Protein AF-A0A522AH42-F1 (afdb_monomer)

pLDDT: mean 80.66, std 12.12, range [34.88, 95.44]

Mean predicted aligned error: 18.67 Å

Foldseek 3Di:
DPDDDDPVVVVPQPPDPVSNVVVCVVVVVVVVVVVVVVVVVVVVVVVVVVVVVVVVVVVVVVVVVVVVVVVVVVVVVVVVVVVCCVVVDPPDPPDPVVVVVDDPQCVVCVVVVHHRDDPDPDPPPLNVVLVVCVVVVHDPVVSVVSVVVDDPPDD

Radius of gyration: 45.86 Å; Cα contacts (8 Å, |Δi|>4): 32; chains: 1; bounding box: 85×32×119 Å

Sequence (155 aa):
MKTQIPEELKKDVPPTTWGKMLLATPVVMTVIATLLAGLASSEMTRAQYDRALAAQLQSKAGDQWSYFQAKKLRSSLQHNSIDLLQVTADLRPLDVSALASADAATSAALLKGEAPAITLPALDAKLKAALEAVEASRPETEITELLKQVETQML

Structure (mmCIF, N/CA/C/O backbone):
data_AF-A0A522AH42-F1
#
_entry.id   AF-A0A522AH42-F1
#
loop_
_atom_site.group_PDB
_atom_site.id
_atom_site.type_symbol
_atom_site.label_atom_id
_atom_site.label_alt_id
_atom_site.label_comp_id
_atom_site.label_asym_id
_atom_site.label_entity_id
_atom_site.label_seq_id
_atom_site.pdbx_PDB_ins_code
_atom_site.Cartn_x
_atom_site.Cartn_y
_atom_site.Cartn_z
_atom_site.occupancy
_atom_site.B_iso_or_equiv
_atom_site.auth_seq_id
_atom_site.auth_comp_id
_atom_site.auth_asym_id
_atom_site.auth_atom_id
_atom_site.pdbx_PDB_model_num
ATOM 1 N N . MET A 1 1 ? -17.440 8.898 65.856 1.00 39.47 1 MET A N 1
ATOM 2 C CA . MET A 1 1 ? -18.337 10.065 66.011 1.00 39.47 1 MET A CA 1
ATOM 3 C C . MET A 1 1 ? -19.743 9.652 65.597 1.00 39.47 1 MET A C 1
ATOM 5 O O . MET A 1 1 ? -19.895 9.158 64.490 1.00 39.47 1 MET A O 1
ATOM 9 N N . LYS A 1 2 ? -20.744 9.771 66.483 1.00 43.62 2 LYS A N 1
ATOM 10 C CA . LYS A 1 2 ? -22.159 9.566 66.127 1.00 43.62 2 LYS A CA 1
ATOM 11 C C . LYS A 1 2 ? -22.655 10.847 65.461 1.00 43.62 2 LYS A C 1
ATOM 13 O O . LYS A 1 2 ? -22.781 11.866 66.132 1.00 43.62 2 LYS A O 1
ATOM 18 N N . THR A 1 3 ? -22.877 1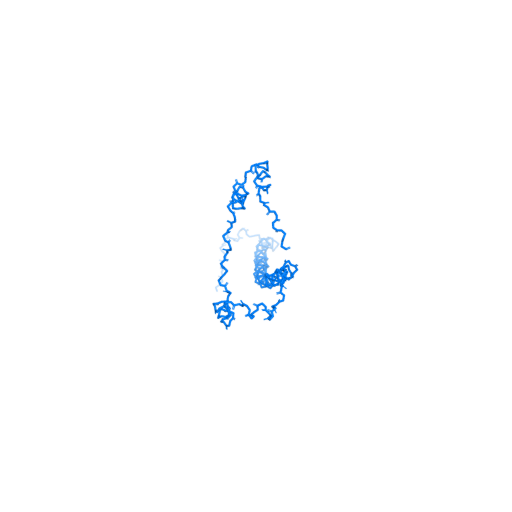0.808 64.155 1.00 61.97 3 THR A N 1
ATOM 19 C CA . THR A 1 3 ? -23.478 11.911 63.406 1.00 61.97 3 THR A CA 1
ATOM 20 C C . THR A 1 3 ? -24.938 12.055 63.835 1.00 61.97 3 THR A C 1
ATOM 22 O O . THR A 1 3 ? -25.766 11.182 63.583 1.00 61.97 3 THR A O 1
ATOM 25 N N . GLN A 1 4 ? -25.253 13.129 64.560 1.00 65.25 4 GLN A N 1
ATOM 26 C CA . GLN A 1 4 ? -26.633 13.469 64.896 1.00 65.25 4 GLN A CA 1
ATOM 27 C C . GLN A 1 4 ? -27.230 14.223 63.711 1.00 65.25 4 GLN A C 1
ATOM 29 O O . GLN A 1 4 ? -26.754 15.296 63.352 1.00 65.25 4 GLN A O 1
ATOM 34 N N . ILE A 1 5 ? -28.231 13.623 63.070 1.00 70.56 5 ILE A N 1
ATOM 35 C CA . ILE A 1 5 ? -28.950 14.254 61.962 1.00 70.56 5 ILE A CA 1
ATOM 36 C C . ILE A 1 5 ? -29.763 15.428 62.542 1.00 70.56 5 ILE A C 1
ATOM 38 O O . ILE A 1 5 ? -30.512 15.191 63.496 1.00 70.56 5 ILE A O 1
ATOM 42 N N . PRO A 1 6 ? -29.630 16.655 62.001 1.00 81.12 6 PRO A N 1
ATOM 43 C CA . PRO A 1 6 ? -30.423 17.818 62.401 1.00 81.12 6 PRO A CA 1
ATOM 44 C C . PRO A 1 6 ? -31.931 17.528 62.370 1.00 81.12 6 PRO A C 1
ATOM 46 O O . PRO A 1 6 ? -32.414 16.871 61.448 1.00 81.12 6 PRO A O 1
ATOM 49 N N . GLU A 1 7 ? -32.684 18.019 63.359 1.00 70.94 7 GLU A N 1
ATOM 50 C CA . GLU A 1 7 ? -34.131 17.753 63.494 1.00 70.94 7 GLU A CA 1
ATOM 51 C C . GLU A 1 7 ? -34.960 18.252 62.299 1.00 70.94 7 GLU A C 1
ATOM 53 O O . GLU A 1 7 ? -35.993 17.676 61.967 1.00 70.94 7 GLU A O 1
ATOM 58 N N . GLU A 1 8 ? -34.474 19.276 61.601 1.00 69.31 8 GLU A N 1
ATOM 59 C CA . GLU A 1 8 ? -35.091 19.818 60.388 1.00 69.31 8 GLU A CA 1
ATOM 60 C C . GLU A 1 8 ? -35.100 18.788 59.248 1.00 69.31 8 GLU A C 1
ATOM 62 O O . GLU A 1 8 ? -36.133 18.564 58.624 1.00 69.31 8 GLU A O 1
ATOM 67 N N . LEU A 1 9 ? -33.995 18.057 59.061 1.00 64.94 9 LEU A N 1
ATOM 68 C CA . LEU A 1 9 ? -33.867 17.006 58.044 1.00 64.94 9 LEU A CA 1
ATOM 69 C C . LEU A 1 9 ? -34.674 15.748 58.383 1.00 64.94 9 LEU A C 1
ATOM 71 O O . LEU A 1 9 ? -34.994 14.965 57.495 1.00 64.94 9 LEU A O 1
ATOM 75 N N . LYS A 1 10 ? -35.010 15.524 59.658 1.00 65.50 10 LYS A N 1
ATOM 76 C CA . LYS A 1 10 ? -35.840 14.381 60.068 1.00 65.50 10 LYS A CA 1
ATOM 77 C C . LYS A 1 10 ? -37.319 14.575 59.734 1.00 65.50 10 LYS A C 1
ATOM 79 O O . LYS A 1 10 ? -38.015 13.572 59.599 1.00 65.50 10 LYS A O 1
ATOM 84 N N . LYS A 1 11 ? -37.795 15.821 59.593 1.00 68.56 11 LYS A N 1
ATOM 85 C CA . LYS A 1 11 ? -39.193 16.120 59.230 1.00 68.56 11 LYS A CA 1
ATOM 86 C C . LYS A 1 11 ? -39.523 15.759 57.782 1.00 68.56 11 LYS A C 1
ATOM 88 O O . LYS A 1 11 ? -40.637 15.315 57.524 1.00 68.56 11 LYS A O 1
ATOM 93 N N . ASP A 1 12 ? -38.554 15.890 56.881 1.00 68.38 12 ASP A N 1
ATOM 94 C CA . ASP A 1 12 ? -38.737 15.621 55.448 1.00 68.38 12 ASP A CA 1
ATOM 95 C C . ASP A 1 12 ? -38.552 14.140 55.075 1.00 68.38 12 ASP A C 1
ATOM 97 O O . ASP A 1 12 ? -38.815 13.733 53.942 1.00 68.38 12 ASP A O 1
ATOM 101 N N . VAL A 1 13 ? -38.117 13.299 56.022 1.00 69.31 13 VAL A N 1
ATOM 102 C CA . VAL A 1 13 ? -37.940 11.861 55.799 1.00 69.31 13 VAL A CA 1
ATOM 103 C C . VAL A 1 13 ? -39.210 11.122 56.225 1.00 69.31 13 VAL A C 1
ATOM 105 O O . VAL A 1 13 ? -39.607 11.213 57.389 1.00 69.31 13 VAL A O 1
ATOM 108 N N . PRO A 1 14 ? -39.827 10.315 55.340 1.00 75.19 14 PRO A N 1
ATOM 109 C CA . PRO A 1 14 ? -40.987 9.518 55.705 1.00 75.19 14 PRO A CA 1
ATOM 110 C C . PRO A 1 14 ? -40.685 8.635 56.930 1.00 75.19 14 PRO A C 1
ATOM 112 O O . PRO A 1 14 ? -39.670 7.927 56.946 1.00 75.19 14 PRO A O 1
ATOM 115 N N . PRO A 1 15 ? -41.551 8.618 57.958 1.00 74.50 15 PRO A N 1
ATOM 116 C CA . PRO A 1 15 ? -41.301 7.849 59.178 1.00 74.50 15 PRO A CA 1
ATOM 117 C C . PRO A 1 15 ? -41.389 6.334 58.940 1.00 74.50 15 PRO A C 1
ATOM 119 O O . PRO A 1 15 ? -40.828 5.551 59.708 1.00 74.50 15 PRO A O 1
ATOM 122 N N . THR A 1 16 ? -42.055 5.911 57.859 1.00 84.31 16 THR A N 1
ATOM 123 C CA . THR A 1 16 ? -42.247 4.504 57.501 1.00 84.31 16 THR A CA 1
ATOM 124 C C . THR A 1 16 ? -41.021 3.931 56.785 1.00 84.31 16 THR A C 1
ATOM 126 O O . THR A 1 16 ? -40.364 4.590 55.978 1.00 84.31 16 THR A O 1
ATOM 129 N N . THR A 1 17 ? -40.716 2.660 57.050 1.00 79.88 17 THR A N 1
ATOM 130 C CA . THR A 1 17 ? -39.644 1.912 56.369 1.00 79.88 17 THR A CA 1
ATOM 131 C C . THR A 1 17 ? -39.834 1.882 54.852 1.00 79.88 17 THR A C 1
ATOM 133 O O . THR A 1 17 ? -38.859 1.986 54.111 1.00 79.88 17 THR A O 1
ATOM 136 N N . TRP A 1 18 ? -41.087 1.837 54.391 1.00 80.00 18 TRP A N 1
ATOM 137 C CA . TRP A 1 18 ? -41.440 1.898 52.974 1.00 80.00 18 TRP A CA 1
ATOM 138 C C . TRP A 1 18 ? -41.085 3.241 52.325 1.00 80.00 18 TRP A C 1
ATOM 140 O O . TRP A 1 18 ? -40.484 3.275 51.255 1.00 80.00 18 TRP A O 1
ATOM 150 N N . GLY A 1 19 ? -41.373 4.360 52.995 1.00 78.62 19 GLY A N 1
ATOM 151 C CA . GLY A 1 19 ? -41.020 5.677 52.467 1.00 78.62 19 GLY A CA 1
ATOM 152 C C . GLY A 1 19 ? -39.507 5.916 52.437 1.00 78.62 19 GLY A C 1
ATOM 153 O O . GLY A 1 19 ? -39.004 6.497 51.480 1.00 78.62 19 GLY A O 1
ATOM 154 N N . LYS A 1 20 ? -38.754 5.379 53.408 1.00 81.81 20 LYS A N 1
ATOM 155 C CA . LYS A 1 20 ? -37.278 5.391 53.372 1.00 81.81 20 LYS A CA 1
ATOM 156 C C . LYS A 1 20 ? -36.715 4.568 52.209 1.00 81.81 20 LYS A C 1
ATOM 158 O O . LYS A 1 20 ? -35.746 4.989 51.582 1.00 81.81 20 LYS A O 1
ATOM 163 N N . MET A 1 21 ? -37.332 3.428 51.894 1.00 83.12 21 MET A N 1
ATOM 164 C CA . MET A 1 21 ? -36.951 2.589 50.752 1.00 83.12 21 MET A CA 1
ATOM 165 C C . MET A 1 21 ? -37.187 3.309 49.417 1.00 83.12 21 MET A C 1
ATOM 167 O O . MET A 1 21 ? -36.303 3.328 48.560 1.00 83.12 21 MET A O 1
ATOM 171 N N . LEU A 1 22 ? -38.333 3.977 49.262 1.00 85.06 22 LEU A N 1
ATOM 172 C CA . LEU A 1 22 ? -38.634 4.779 48.072 1.00 85.06 22 LEU A CA 1
ATOM 173 C C . LEU A 1 22 ? -37.694 5.982 47.916 1.00 85.06 22 LEU A C 1
ATOM 175 O O . LEU A 1 22 ? -37.331 6.315 46.795 1.00 85.06 22 LEU A O 1
ATOM 179 N N . LEU A 1 23 ? -37.243 6.591 49.016 1.00 84.19 23 LEU A N 1
ATOM 180 C CA . LEU A 1 23 ? -36.318 7.731 48.988 1.00 84.19 23 LEU A CA 1
ATOM 181 C C . LEU A 1 23 ? -34.874 7.308 48.653 1.00 84.19 23 LEU A C 1
ATOM 183 O O . LEU A 1 23 ? -34.149 8.040 47.983 1.00 84.19 23 LEU A O 1
ATOM 187 N N . ALA A 1 24 ? -34.469 6.099 49.053 1.00 86.69 24 ALA A N 1
ATOM 188 C CA . ALA A 1 24 ? -33.165 5.529 48.711 1.00 86.69 24 ALA A CA 1
ATOM 189 C C . ALA A 1 24 ? -33.091 5.009 47.260 1.00 86.69 24 ALA A C 1
ATOM 191 O O . ALA A 1 24 ? -32.012 4.985 46.671 1.00 86.69 24 ALA A O 1
ATOM 192 N N . THR A 1 25 ? -34.223 4.614 46.668 1.00 89.06 25 THR A N 1
ATOM 193 C CA . THR A 1 25 ? -34.272 3.974 45.338 1.00 89.06 25 THR A CA 1
ATOM 194 C C . THR A 1 25 ? -33.668 4.843 44.217 1.00 89.06 25 THR A C 1
ATOM 196 O O . THR A 1 25 ? -32.820 4.332 43.481 1.00 89.06 25 THR A O 1
ATOM 199 N N . PRO A 1 26 ? -33.991 6.149 44.089 1.00 92.25 26 PRO A N 1
ATOM 200 C CA . PRO A 1 26 ? -33.369 7.020 43.093 1.00 92.25 26 PRO A CA 1
ATOM 201 C C . PRO A 1 26 ? -31.860 7.168 43.293 1.00 92.25 26 PRO A C 1
ATOM 203 O O . PRO A 1 26 ? -31.119 7.165 42.318 1.00 92.25 26 PRO A O 1
ATOM 206 N N . VAL A 1 27 ? -31.398 7.256 44.547 1.00 90.25 27 VAL A N 1
ATOM 207 C CA . VAL A 1 27 ? -29.972 7.420 44.886 1.00 90.25 27 VAL A CA 1
ATOM 208 C C . VAL A 1 27 ? -29.174 6.169 44.525 1.00 90.25 27 VAL A C 1
ATOM 210 O O . VAL A 1 27 ? -28.084 6.249 43.966 1.00 90.25 27 VAL A O 1
ATOM 213 N N . VAL A 1 28 ? -29.720 4.987 44.807 1.00 91.38 28 VAL A N 1
ATOM 214 C CA . VAL A 1 28 ? -29.080 3.725 44.423 1.00 91.38 28 VAL A CA 1
ATOM 215 C C . VAL A 1 28 ? -29.070 3.573 42.900 1.00 91.38 28 VAL A C 1
ATOM 217 O O . VAL A 1 28 ? -28.042 3.200 42.335 1.00 91.38 28 VAL A O 1
ATOM 220 N N . MET A 1 29 ? -30.166 3.925 42.217 1.00 93.12 29 MET A N 1
ATOM 221 C CA . MET A 1 29 ? -30.211 3.897 40.752 1.00 93.12 29 MET A CA 1
ATOM 222 C C . MET A 1 29 ? -29.197 4.845 40.111 1.00 93.12 29 MET A C 1
ATOM 224 O O . MET A 1 29 ? -28.538 4.445 39.154 1.00 93.12 29 MET A O 1
ATOM 228 N N . THR A 1 30 ? -29.020 6.066 40.622 1.00 94.44 30 THR A N 1
ATOM 229 C CA . THR A 1 30 ? -28.039 7.006 40.057 1.00 94.44 30 THR A CA 1
ATOM 230 C C . THR A 1 30 ? -26.608 6.519 40.244 1.00 94.44 30 THR A C 1
ATOM 232 O O . THR A 1 30 ? -25.815 6.616 39.308 1.00 94.44 30 THR A O 1
ATOM 235 N N . VAL A 1 31 ? -26.268 5.930 41.393 1.00 94.56 31 VAL A N 1
ATOM 236 C CA . VAL A 1 31 ? -24.935 5.347 41.615 1.00 94.56 31 VAL A CA 1
ATOM 237 C C . VAL A 1 31 ? -24.681 4.179 40.660 1.00 94.56 31 VAL A C 1
ATOM 239 O O . VAL A 1 31 ? -23.651 4.160 39.987 1.00 94.56 31 VAL A O 1
ATOM 242 N N . ILE A 1 32 ? -25.629 3.242 40.541 1.00 91.38 32 ILE A N 1
ATOM 243 C CA . ILE A 1 32 ? -25.510 2.101 39.618 1.00 91.38 32 ILE A CA 1
ATOM 244 C C . ILE A 1 32 ? -25.378 2.592 38.171 1.00 91.38 32 ILE A C 1
ATOM 246 O O . ILE A 1 32 ? -24.491 2.138 37.451 1.00 91.38 32 ILE A O 1
ATOM 250 N N . ALA A 1 33 ? -26.202 3.557 37.757 1.00 92.94 33 ALA A N 1
ATOM 251 C CA . ALA A 1 33 ? -26.141 4.134 36.418 1.00 92.94 33 ALA A CA 1
ATOM 252 C C . ALA A 1 33 ? -24.794 4.817 36.144 1.00 92.94 33 ALA A C 1
ATOM 254 O O . ALA A 1 33 ? -24.226 4.640 35.070 1.00 92.94 33 ALA A O 1
ATOM 255 N N . THR A 1 34 ? -24.246 5.545 37.119 1.00 92.88 34 THR A N 1
ATOM 256 C CA . THR A 1 34 ? -22.947 6.223 36.983 1.00 92.88 34 THR A CA 1
ATOM 257 C C . THR A 1 34 ? -21.805 5.214 36.836 1.00 92.88 34 THR A C 1
ATOM 259 O O . THR A 1 34 ? -20.920 5.398 36.002 1.00 92.88 34 THR A O 1
ATOM 262 N N . LEU A 1 35 ? -21.844 4.112 37.593 1.00 91.19 35 LEU A N 1
ATOM 263 C CA . LEU A 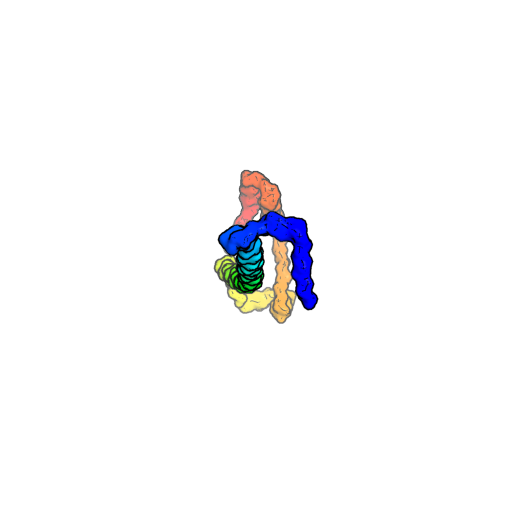1 35 ? -20.857 3.035 37.483 1.00 91.19 35 LEU A CA 1
ATOM 264 C C . LEU A 1 35 ? -20.946 2.314 36.131 1.00 91.19 35 LEU A C 1
ATOM 266 O O . LEU A 1 35 ? -19.923 2.108 35.479 1.00 91.19 35 LEU A O 1
ATOM 270 N N . LEU A 1 36 ? -22.159 1.980 35.680 1.00 86.31 36 LEU A N 1
ATOM 271 C CA . LEU A 1 36 ? -22.379 1.352 34.373 1.00 86.31 36 LEU A CA 1
ATOM 272 C C . LEU A 1 36 ? -21.963 2.272 33.219 1.00 86.31 36 LEU A C 1
ATOM 274 O O . LEU A 1 36 ? -21.347 1.804 32.265 1.00 86.31 36 LEU A O 1
ATOM 278 N N . ALA A 1 37 ? -22.228 3.576 33.322 1.00 88.44 37 ALA A N 1
ATOM 279 C CA . ALA A 1 37 ? -21.782 4.559 32.338 1.00 88.44 37 ALA A CA 1
ATOM 280 C C . ALA A 1 37 ? -20.248 4.658 32.275 1.00 88.44 37 ALA A C 1
ATOM 282 O O . ALA A 1 37 ? -19.681 4.726 31.184 1.00 88.44 37 ALA A O 1
ATOM 283 N N . GLY A 1 38 ? -19.564 4.615 33.424 1.00 85.56 38 GLY A N 1
ATOM 284 C CA . GLY A 1 38 ? -18.100 4.588 33.482 1.00 85.56 38 GLY A CA 1
ATOM 285 C C . GLY A 1 38 ? -17.503 3.336 32.833 1.00 85.56 38 GLY A C 1
ATOM 286 O O . GLY A 1 38 ? -16.580 3.443 32.023 1.00 85.56 38 GLY A O 1
ATOM 287 N N . LEU A 1 39 ? -18.066 2.158 33.126 1.00 81.94 39 LEU A N 1
ATOM 288 C CA . LEU A 1 39 ? -17.638 0.891 32.523 1.00 81.94 39 LEU A CA 1
ATOM 289 C C . LEU A 1 39 ? -17.884 0.879 31.007 1.00 81.94 39 LEU A C 1
ATOM 291 O O . LEU A 1 39 ? -16.955 0.608 30.246 1.00 81.94 39 LEU A O 1
ATOM 295 N N . ALA A 1 40 ? -19.072 1.284 30.553 1.00 78.00 40 ALA A N 1
ATOM 296 C CA . ALA A 1 40 ? -19.400 1.367 29.128 1.00 78.00 40 ALA A CA 1
ATOM 297 C C . ALA A 1 40 ? -18.489 2.347 28.362 1.00 78.00 40 ALA A C 1
ATOM 299 O O . ALA A 1 40 ? -18.031 2.050 27.257 1.00 78.00 40 ALA A O 1
ATOM 300 N N . SER A 1 41 ? -18.166 3.499 28.960 1.00 82.31 41 SER A N 1
ATOM 301 C CA . SER A 1 41 ? -17.248 4.482 28.367 1.00 82.31 41 SER A CA 1
ATOM 302 C C . SER A 1 41 ? -15.823 3.925 28.213 1.00 82.31 41 SER A C 1
ATOM 304 O O . SER A 1 41 ? -15.152 4.161 27.202 1.00 82.31 41 SER A O 1
ATOM 306 N N . SER A 1 42 ? -15.368 3.114 29.175 1.00 78.62 42 SER A N 1
ATOM 307 C CA . SER A 1 42 ? -14.052 2.470 29.109 1.00 78.62 42 SER A CA 1
ATOM 3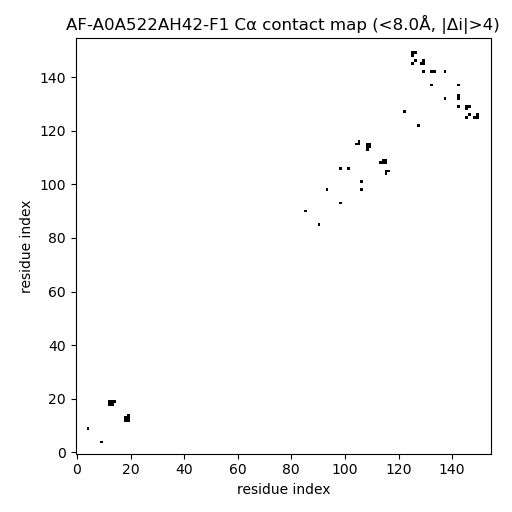08 C C . SER A 1 42 ? -13.961 1.400 28.015 1.00 78.62 42 SER A C 1
ATOM 310 O O . SER A 1 42 ? -12.940 1.320 27.331 1.00 78.62 42 SER A O 1
ATOM 312 N N . GLU A 1 43 ? -15.033 0.639 27.775 1.00 84.94 43 GLU A N 1
ATOM 313 C CA . GLU A 1 43 ? -15.086 -0.342 26.685 1.00 84.94 43 GLU A CA 1
ATOM 314 C C . GLU A 1 43 ? -15.112 0.322 25.309 1.00 84.94 43 GLU A C 1
ATOM 316 O O . GLU A 1 43 ? -14.375 -0.094 24.416 1.00 84.94 43 GLU A O 1
ATOM 321 N N . MET A 1 44 ? -15.884 1.398 25.140 1.00 88.38 44 MET A N 1
ATOM 322 C CA . MET A 1 44 ? -15.899 2.157 23.887 1.00 88.38 44 MET A CA 1
ATOM 323 C C . MET A 1 44 ? -14.525 2.762 23.583 1.00 88.38 44 MET A C 1
ATOM 325 O O . MET A 1 44 ? -14.041 2.663 22.455 1.00 88.38 44 MET A O 1
ATOM 329 N N . THR A 1 45 ? -13.868 3.340 24.591 1.00 84.50 45 THR A N 1
ATOM 330 C CA . THR A 1 45 ? -12.521 3.908 24.439 1.00 84.50 45 THR A CA 1
ATOM 331 C C . THR A 1 45 ? -11.504 2.821 24.087 1.00 84.50 45 THR A C 1
ATOM 333 O O . THR A 1 45 ? -10.663 3.018 23.210 1.00 84.50 45 THR A O 1
ATOM 336 N N . ARG A 1 46 ? -11.605 1.641 24.712 1.00 85.62 46 ARG A N 1
ATOM 337 C CA . ARG A 1 46 ? -10.732 0.499 24.419 1.00 85.62 46 ARG A CA 1
ATOM 338 C C . ARG A 1 46 ? -10.952 -0.041 23.007 1.00 85.62 46 ARG A C 1
ATOM 340 O O . ARG A 1 46 ? -9.988 -0.212 22.273 1.00 85.62 46 ARG A O 1
ATOM 347 N N . ALA A 1 47 ? -12.204 -0.204 22.588 1.00 87.94 47 ALA A N 1
ATOM 348 C CA . ALA A 1 47 ? -12.541 -0.643 21.236 1.00 87.94 47 ALA A CA 1
ATOM 349 C C . ALA A 1 47 ? -12.060 0.355 20.166 1.00 87.94 47 ALA A C 1
ATOM 351 O O . ALA A 1 47 ? -11.585 -0.040 19.101 1.00 87.94 47 ALA A O 1
ATOM 352 N N . GLN A 1 48 ? -12.146 1.658 20.446 1.00 88.50 48 GLN A N 1
ATOM 353 C CA . GLN A 1 48 ? -11.596 2.691 19.567 1.00 88.50 48 GLN A CA 1
ATOM 354 C C . GLN A 1 48 ? -10.067 2.652 19.514 1.00 88.50 48 GLN A C 1
ATOM 356 O O . GLN A 1 48 ? -9.500 2.783 18.427 1.00 88.50 48 GLN A O 1
ATOM 361 N N . TYR A 1 49 ? -9.405 2.435 20.653 1.00 93.12 49 TYR A N 1
ATOM 362 C CA . TYR A 1 49 ? -7.957 2.257 20.709 1.00 93.12 49 TYR A CA 1
ATOM 363 C C . TYR A 1 49 ? -7.512 1.044 19.886 1.00 93.12 49 TYR A C 1
ATOM 365 O O . TYR A 1 49 ? -6.630 1.176 19.04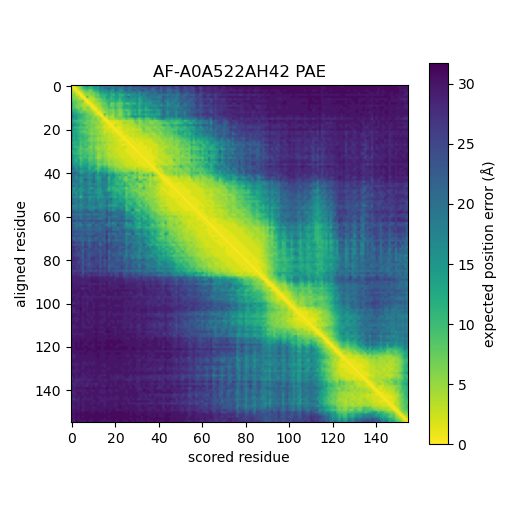0 1.00 93.12 49 TYR A O 1
ATOM 373 N N . ASP A 1 50 ? -8.171 -0.104 20.053 1.00 92.81 50 ASP A N 1
ATOM 374 C CA . ASP A 1 50 ? -7.856 -1.327 19.310 1.00 92.81 50 ASP A CA 1
ATOM 375 C C . ASP A 1 50 ? -8.071 -1.135 17.804 1.00 92.81 50 ASP A C 1
ATOM 377 O O . ASP A 1 50 ? -7.231 -1.538 16.997 1.00 92.81 50 ASP A O 1
ATOM 381 N N . ARG A 1 51 ? -9.144 -0.438 17.404 1.00 94.44 51 ARG A N 1
ATOM 382 C CA . ARG A 1 51 ? -9.380 -0.077 15.999 1.00 94.44 51 ARG A CA 1
ATOM 383 C C . ARG A 1 51 ? -8.270 0.818 15.443 1.00 94.44 51 ARG A C 1
ATOM 385 O O . ARG A 1 51 ? -7.826 0.603 14.316 1.00 94.44 51 ARG A O 1
ATOM 392 N N . ALA A 1 52 ? -7.822 1.814 16.206 1.00 92.00 52 ALA A N 1
ATOM 393 C CA . ALA A 1 52 ? -6.743 2.707 15.791 1.00 92.00 52 ALA A CA 1
ATOM 394 C C . ALA A 1 52 ? -5.397 1.970 15.697 1.00 92.00 52 ALA A C 1
ATOM 396 O O . ALA A 1 52 ? -4.667 2.140 14.720 1.00 92.00 52 ALA A O 1
ATOM 397 N N . LEU A 1 53 ? -5.091 1.107 16.668 1.00 93.19 53 LEU A N 1
ATOM 398 C CA . LEU A 1 53 ? -3.882 0.287 16.677 1.00 93.19 53 LEU A CA 1
ATOM 399 C C . LEU A 1 53 ? -3.864 -0.692 15.496 1.00 93.19 53 LEU A C 1
ATOM 401 O O . LEU A 1 53 ? -2.859 -0.794 14.791 1.00 93.19 53 LEU A O 1
ATOM 405 N N . ALA A 1 54 ? -4.986 -1.364 15.229 1.00 93.56 54 ALA A N 1
ATOM 406 C CA . ALA A 1 54 ? -5.130 -2.243 14.074 1.00 93.56 54 ALA A CA 1
ATOM 407 C C . ALA A 1 54 ? -4.907 -1.483 12.757 1.00 93.56 54 ALA A C 1
ATOM 409 O O . ALA A 1 54 ? -4.166 -1.959 11.899 1.00 93.56 54 ALA A O 1
ATOM 410 N N . ALA A 1 55 ? -5.461 -0.273 12.621 1.00 92.75 55 ALA A N 1
ATOM 411 C CA . ALA A 1 55 ? -5.238 0.568 11.446 1.00 92.75 55 ALA A CA 1
ATOM 412 C C . ALA A 1 55 ? -3.756 0.953 11.268 1.00 92.75 55 ALA A C 1
ATOM 414 O O . ALA A 1 55 ? -3.249 0.952 10.147 1.00 92.75 55 ALA A O 1
ATOM 415 N N . GLN A 1 56 ? -3.027 1.225 12.356 1.00 92.12 56 GLN A N 1
ATOM 416 C CA . GLN A 1 56 ? -1.586 1.506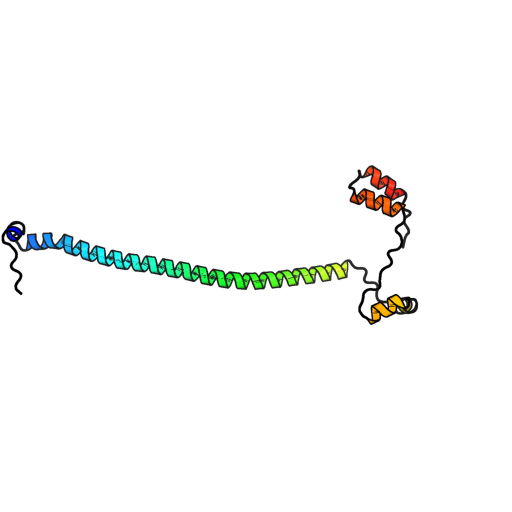 12.295 1.00 92.12 56 GLN A CA 1
ATOM 417 C C . GLN A 1 56 ? -0.772 0.287 11.851 1.00 92.12 56 GLN A C 1
ATOM 419 O O . GLN A 1 56 ? 0.131 0.415 11.022 1.00 92.12 56 GLN A O 1
ATOM 424 N N . LEU A 1 57 ? -1.080 -0.894 12.394 1.00 93.06 57 LEU A N 1
ATOM 425 C CA . LEU A 1 57 ? -0.415 -2.139 12.005 1.00 93.06 57 LEU A CA 1
ATOM 426 C C . LEU A 1 57 ? -0.710 -2.490 10.545 1.00 93.06 57 LEU A C 1
ATOM 428 O O . LEU A 1 57 ? 0.204 -2.854 9.806 1.00 93.06 57 LEU A O 1
ATOM 432 N N . GLN A 1 58 ? -1.958 -2.307 10.114 1.00 92.81 58 GLN A N 1
ATOM 433 C CA . GLN A 1 58 ? -2.360 -2.498 8.727 1.00 92.81 58 GLN A CA 1
ATOM 434 C C . GLN A 1 58 ? -1.645 -1.523 7.787 1.00 92.81 58 GLN A C 1
ATOM 436 O O . GLN A 1 58 ? -1.190 -1.947 6.731 1.00 92.81 58 GLN A O 1
ATOM 441 N N . SER A 1 59 ? -1.501 -0.250 8.167 1.00 91.75 59 SER A N 1
ATOM 442 C CA . SER A 1 59 ? -0.766 0.742 7.373 1.00 91.75 59 SER A CA 1
ATOM 443 C C . SER A 1 59 ? 0.696 0.324 7.170 1.00 91.75 59 SER A C 1
ATOM 445 O O . SER A 1 59 ? 1.163 0.211 6.040 1.00 91.75 59 SER A O 1
ATOM 447 N N . LYS A 1 60 ? 1.389 -0.066 8.251 1.00 93.12 60 LYS A N 1
ATOM 448 C CA . LYS A 1 60 ? 2.778 -0.557 8.176 1.00 93.12 60 LYS A CA 1
ATOM 449 C C . LYS A 1 60 ? 2.920 -1.813 7.313 1.00 93.12 60 LYS A C 1
ATOM 451 O O . LYS A 1 60 ? 3.862 -1.922 6.532 1.00 93.12 60 LYS A O 1
ATOM 456 N N . ALA A 1 61 ? 2.002 -2.768 7.458 1.00 92.94 61 ALA A N 1
ATOM 457 C CA . ALA A 1 61 ? 1.990 -3.971 6.631 1.00 92.94 61 ALA A CA 1
ATOM 458 C C . ALA A 1 61 ? 1.709 -3.636 5.153 1.00 92.94 61 ALA A C 1
ATOM 460 O O . ALA A 1 61 ? 2.336 -4.201 4.256 1.00 92.94 61 ALA A O 1
ATOM 461 N N . GLY A 1 62 ? 0.811 -2.680 4.901 1.00 93.12 62 GLY A N 1
ATOM 462 C CA . GLY A 1 62 ? 0.477 -2.176 3.571 1.00 93.12 62 GLY A CA 1
ATOM 463 C C . GLY A 1 62 ? 1.659 -1.506 2.874 1.00 93.12 62 GLY A C 1
ATOM 464 O O . GLY A 1 62 ? 1.890 -1.770 1.693 1.00 93.12 62 GLY A O 1
ATOM 465 N N . ASP A 1 63 ? 2.453 -0.719 3.599 1.00 92.38 63 ASP A N 1
ATOM 466 C CA . ASP A 1 63 ? 3.662 -0.085 3.063 1.00 92.38 63 ASP A CA 1
ATOM 467 C C . ASP A 1 63 ? 4.706 -1.126 2.643 1.00 92.38 63 ASP A C 1
ATOM 469 O O . ASP A 1 63 ? 5.262 -1.058 1.543 1.00 92.38 63 ASP A O 1
ATOM 473 N N . GLN A 1 64 ? 4.928 -2.147 3.477 1.00 92.75 64 GLN A N 1
ATOM 474 C CA . GLN A 1 64 ? 5.840 -3.245 3.147 1.00 92.75 64 GLN A CA 1
ATOM 475 C C . GLN A 1 64 ? 5.365 -4.013 1.910 1.00 92.75 64 GLN A C 1
ATOM 477 O O . GLN A 1 64 ? 6.143 -4.247 0.983 1.00 92.75 64 GLN A O 1
ATOM 482 N N . TRP A 1 65 ? 4.078 -4.362 1.860 1.00 93.56 65 TRP A N 1
ATOM 483 C CA . TRP A 1 65 ? 3.485 -5.044 0.711 1.00 93.56 65 TRP A CA 1
ATOM 484 C C . TRP A 1 65 ? 3.603 -4.213 -0.574 1.00 93.56 65 TRP A C 1
ATOM 486 O O . TRP A 1 65 ? 3.991 -4.725 -1.625 1.00 93.56 65 TRP A O 1
ATOM 496 N N . SER A 1 66 ? 3.336 -2.911 -0.491 1.00 90.44 66 SER A N 1
ATOM 497 C CA . SER A 1 66 ? 3.445 -1.985 -1.622 1.00 90.44 66 SER A CA 1
ATOM 498 C C . SER A 1 66 ? 4.882 -1.866 -2.132 1.00 90.44 66 SER A C 1
ATOM 500 O O . SER A 1 66 ? 5.101 -1.875 -3.344 1.00 90.44 66 SER A O 1
ATOM 502 N N . TYR A 1 67 ? 5.878 -1.854 -1.238 1.00 93.56 67 TYR A N 1
ATOM 503 C CA . TYR A 1 67 ? 7.290 -1.865 -1.627 1.00 93.56 67 TYR A CA 1
ATOM 504 C C . TYR A 1 67 ? 7.664 -3.125 -2.426 1.00 93.56 67 TYR A C 1
ATOM 506 O O . TYR A 1 67 ? 8.296 -3.028 -3.483 1.00 93.56 67 TYR A O 1
ATOM 514 N N . PHE A 1 68 ? 7.237 -4.311 -1.975 1.00 92.94 68 PHE A N 1
ATOM 515 C CA . PHE A 1 68 ? 7.485 -5.558 -2.709 1.00 92.94 68 PHE A CA 1
ATOM 516 C C . PHE A 1 68 ? 6.796 -5.575 -4.075 1.00 92.94 68 PHE A C 1
ATOM 518 O O . PHE A 1 68 ? 7.408 -5.988 -5.065 1.00 92.94 68 PHE A O 1
ATOM 525 N N . GLN A 1 69 ? 5.559 -5.084 -4.157 1.00 94.38 69 GLN A N 1
ATOM 526 C CA . GLN A 1 69 ? 4.843 -4.961 -5.426 1.00 94.38 69 GLN A CA 1
ATOM 527 C C . GLN A 1 69 ? 5.555 -4.017 -6.395 1.00 94.38 69 GLN A C 1
ATOM 529 O O . GLN A 1 69 ? 5.781 -4.387 -7.545 1.00 94.38 69 GLN A O 1
ATOM 534 N N . ALA A 1 70 ? 5.979 -2.838 -5.932 1.00 94.94 70 ALA A N 1
ATOM 535 C CA . ALA A 1 70 ? 6.718 -1.885 -6.755 1.00 94.94 70 ALA A CA 1
ATOM 536 C C . ALA A 1 70 ? 8.038 -2.483 -7.266 1.00 94.94 70 ALA A C 1
ATOM 538 O O . ALA A 1 70 ? 8.394 -2.312 -8.433 1.00 94.94 70 ALA A O 1
ATOM 539 N N . LYS A 1 71 ? 8.747 -3.245 -6.423 1.00 94.81 71 LYS A N 1
ATOM 540 C CA . LYS A 1 71 ? 9.972 -3.949 -6.823 1.00 94.81 71 LYS A CA 1
ATOM 541 C C . LYS A 1 71 ? 9.696 -5.012 -7.892 1.00 94.81 71 LYS A C 1
ATOM 543 O O . LYS A 1 71 ? 10.425 -5.077 -8.881 1.00 94.81 71 LYS A O 1
ATOM 548 N N . LYS A 1 72 ? 8.636 -5.813 -7.728 1.00 94.88 72 LYS A N 1
ATOM 549 C CA . LYS A 1 72 ? 8.218 -6.812 -8.725 1.00 94.88 72 LYS A CA 1
ATOM 550 C C . LYS A 1 72 ? 7.816 -6.153 -10.046 1.00 94.88 72 LYS A C 1
ATOM 552 O O . LYS A 1 72 ? 8.249 -6.609 -11.100 1.00 94.88 72 LYS A O 1
ATOM 557 N N . LEU A 1 73 ? 7.047 -5.065 -9.990 1.00 95.19 73 LEU A N 1
ATOM 558 C CA . LEU A 1 73 ? 6.635 -4.303 -11.167 1.00 95.19 73 LEU A CA 1
ATOM 559 C C . LEU A 1 73 ? 7.847 -3.744 -11.917 1.00 95.19 73 LEU A C 1
ATOM 561 O O . LEU A 1 73 ? 7.949 -3.924 -13.126 1.00 95.19 73 LEU A O 1
ATOM 565 N N . ARG A 1 74 ? 8.801 -3.131 -11.205 1.00 95.44 74 ARG A N 1
ATOM 566 C CA . ARG A 1 74 ? 10.039 -2.627 -11.815 1.00 95.44 74 ARG A CA 1
ATOM 567 C C . ARG A 1 74 ? 10.829 -3.738 -12.507 1.00 95.44 74 ARG A C 1
ATOM 569 O O . ARG A 1 74 ? 11.301 -3.523 -13.616 1.00 95.44 74 ARG A O 1
ATOM 576 N N . SER A 1 75 ? 10.927 -4.918 -11.891 1.00 93.94 75 SER A N 1
ATOM 577 C CA . SER A 1 75 ? 11.560 -6.082 -12.522 1.00 93.94 75 SER A CA 1
ATOM 578 C C . SER A 1 75 ? 10.837 -6.493 -13.807 1.00 93.94 75 SER A C 1
ATOM 580 O O . SER A 1 75 ? 11.479 -6.674 -14.837 1.00 93.94 75 SER A O 1
ATOM 582 N N . SER A 1 76 ? 9.503 -6.583 -13.778 1.00 94.81 76 SER A N 1
ATOM 583 C CA . SER A 1 76 ? 8.702 -6.934 -14.957 1.00 94.81 76 SER A CA 1
ATOM 584 C C . SER A 1 76 ? 8.866 -5.925 -16.092 1.00 94.81 76 SER A C 1
ATOM 586 O O . SER A 1 76 ? 8.984 -6.329 -17.244 1.00 94.81 76 SER A O 1
ATOM 588 N N . LEU A 1 77 ? 8.887 -4.627 -15.774 1.00 95.38 77 LEU A N 1
ATOM 589 C CA . LEU A 1 77 ? 9.109 -3.570 -16.759 1.00 95.38 77 LEU A CA 1
ATOM 590 C C . LEU A 1 77 ? 10.495 -3.694 -17.395 1.00 95.38 77 LEU A C 1
ATOM 592 O O . LEU A 1 77 ? 10.598 -3.672 -18.612 1.00 95.38 77 LEU A O 1
ATOM 596 N N . GLN A 1 78 ? 11.544 -3.891 -16.591 1.00 94.19 78 GLN A N 1
ATOM 597 C CA . GLN A 1 78 ? 12.908 -4.048 -17.103 1.00 94.19 78 GLN A CA 1
ATOM 598 C C . GLN A 1 78 ? 13.062 -5.286 -17.992 1.00 94.19 78 GLN A C 1
ATOM 600 O O . GLN A 1 78 ? 13.654 -5.185 -19.062 1.00 94.19 78 GLN A O 1
ATOM 605 N N . HIS A 1 79 ? 12.503 -6.432 -17.589 1.00 93.00 79 HIS A N 1
ATOM 606 C CA . HIS A 1 79 ? 12.529 -7.642 -18.416 1.00 93.00 79 HIS A CA 1
ATOM 607 C C . HIS A 1 79 ? 11.789 -7.435 -19.735 1.00 93.00 79 HIS A C 1
ATOM 609 O O . HIS A 1 79 ? 12.310 -7.802 -20.779 1.00 93.00 79 HIS A O 1
ATOM 615 N N . ASN A 1 80 ? 10.616 -6.797 -19.702 1.00 93.56 80 ASN A N 1
ATOM 616 C CA . ASN A 1 80 ? 9.864 -6.495 -20.914 1.00 93.56 80 ASN A CA 1
ATOM 617 C C . ASN A 1 80 ? 10.626 -5.526 -21.833 1.00 93.56 80 ASN A C 1
ATOM 619 O O . ASN A 1 80 ? 10.673 -5.745 -23.036 1.00 93.56 80 ASN A O 1
ATOM 623 N N . SER A 1 81 ? 11.283 -4.501 -21.280 1.00 91.81 81 SER A N 1
ATOM 624 C CA . SER A 1 81 ? 12.126 -3.602 -22.073 1.00 91.81 81 SER A CA 1
ATOM 625 C C . SER A 1 81 ? 13.304 -4.331 -22.721 1.00 91.81 81 SER A C 1
ATOM 627 O O . SER A 1 81 ? 13.607 -4.058 -23.876 1.00 91.81 81 SER A O 1
ATOM 629 N N . ILE A 1 82 ? 13.957 -5.262 -22.016 1.00 90.56 82 ILE A N 1
ATOM 630 C CA . ILE A 1 82 ? 15.038 -6.078 -22.592 1.00 90.56 82 ILE A CA 1
ATOM 631 C C . ILE A 1 82 ? 14.502 -6.974 -23.710 1.00 90.56 82 ILE A C 1
ATOM 633 O O . ILE A 1 82 ?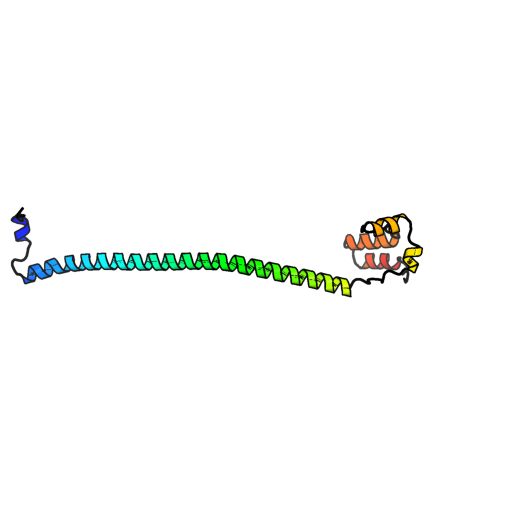 15.123 -7.045 -24.763 1.00 90.56 82 ILE A O 1
ATOM 637 N N . ASP A 1 83 ? 13.355 -7.616 -23.501 1.00 89.12 83 ASP A N 1
ATOM 638 C CA . ASP A 1 83 ? 12.716 -8.483 -24.496 1.00 89.12 83 ASP A CA 1
ATOM 639 C C . ASP A 1 83 ? 12.355 -7.692 -25.765 1.00 89.12 83 ASP A C 1
ATOM 641 O O . ASP A 1 83 ? 12.717 -8.069 -26.877 1.00 89.12 83 ASP A O 1
ATOM 645 N N . LEU A 1 84 ? 11.770 -6.499 -25.607 1.00 90.44 84 LEU A N 1
ATOM 646 C CA . LEU A 1 84 ? 11.511 -5.592 -26.727 1.00 90.44 84 LEU A CA 1
ATOM 647 C C . LEU A 1 84 ? 12.793 -5.156 -27.438 1.00 90.44 84 LEU A C 1
ATOM 649 O O . LEU A 1 84 ? 12.804 -5.100 -28.665 1.00 90.44 84 LEU A O 1
ATOM 653 N N . LEU A 1 85 ? 13.868 -4.859 -26.704 1.00 87.44 85 LEU A N 1
ATOM 654 C CA . LEU A 1 85 ? 15.158 -4.539 -27.313 1.00 87.44 85 LEU A CA 1
ATOM 655 C C . LEU A 1 85 ? 15.730 -5.736 -28.072 1.00 87.44 85 LEU A C 1
ATOM 657 O O . LEU A 1 85 ? 16.250 -5.540 -29.156 1.00 87.44 85 LEU A O 1
ATOM 661 N N . GLN A 1 86 ? 15.609 -6.960 -27.561 1.00 82.88 86 GLN A N 1
ATOM 662 C CA . GLN A 1 86 ? 16.069 -8.158 -28.270 1.00 82.88 86 GLN A CA 1
ATOM 663 C C . GLN A 1 86 ? 15.283 -8.418 -29.556 1.00 82.88 86 GLN A C 1
ATOM 665 O O . GLN A 1 86 ? 15.866 -8.860 -30.539 1.00 82.88 86 GLN A O 1
ATOM 670 N N . VAL A 1 87 ? 13.976 -8.147 -29.552 1.00 85.19 87 VAL A N 1
ATOM 671 C CA . VAL A 1 87 ? 13.110 -8.353 -30.721 1.00 85.19 87 VAL A CA 1
ATOM 672 C C . VAL A 1 87 ? 13.235 -7.218 -31.741 1.00 85.19 87 VAL A C 1
ATOM 674 O O . VAL A 1 87 ? 13.145 -7.462 -32.940 1.00 85.19 87 VAL A O 1
ATOM 677 N N . THR A 1 88 ? 13.417 -5.977 -31.281 1.00 85.38 88 THR A N 1
ATOM 678 C CA . THR A 1 88 ? 13.414 -4.784 -32.149 1.00 85.38 88 THR A CA 1
ATOM 679 C C . THR A 1 88 ? 14.812 -4.395 -32.612 1.00 85.38 88 THR A C 1
ATOM 681 O O . THR A 1 88 ? 14.964 -3.832 -33.694 1.00 85.38 88 THR A O 1
ATOM 684 N N . ALA A 1 89 ? 15.842 -4.641 -31.800 1.00 77.81 89 ALA A N 1
ATOM 685 C CA . ALA A 1 89 ? 17.204 -4.370 -32.221 1.00 77.81 89 ALA A CA 1
ATOM 686 C C . ALA A 1 89 ? 17.657 -5.481 -33.167 1.00 77.81 89 ALA A C 1
ATOM 688 O O . ALA A 1 89 ? 17.799 -6.634 -32.761 1.00 77.81 89 ALA A O 1
ATOM 689 N N . ASP A 1 90 ? 17.968 -5.108 -34.406 1.00 66.44 90 ASP A N 1
ATOM 690 C CA . ASP A 1 90 ? 18.812 -5.917 -35.281 1.00 66.44 90 ASP A CA 1
ATOM 691 C C . ASP A 1 90 ? 20.226 -5.953 -34.680 1.00 66.44 90 ASP A C 1
ATOM 693 O O . ASP A 1 90 ? 21.126 -5.186 -35.034 1.00 66.44 90 ASP A O 1
ATOM 697 N N . LEU A 1 91 ? 20.420 -6.827 -33.691 1.00 64.50 91 LEU A N 1
ATOM 698 C CA . LEU A 1 91 ? 21.728 -7.128 -33.128 1.00 64.50 91 LEU A CA 1
ATOM 699 C C . LEU A 1 91 ? 22.507 -7.922 -34.174 1.00 64.50 91 LEU A C 1
ATOM 701 O O . LEU A 1 91 ? 22.494 -9.154 -34.188 1.00 64.50 91 LEU A O 1
ATOM 705 N N . ARG A 1 92 ? 23.191 -7.209 -35.073 1.00 66.38 92 ARG A N 1
ATOM 706 C CA . ARG A 1 92 ? 24.140 -7.835 -35.994 1.00 66.38 92 ARG A CA 1
ATOM 707 C C . ARG A 1 92 ? 25.214 -8.535 -35.150 1.00 66.38 92 ARG A C 1
ATOM 709 O O . ARG A 1 92 ? 25.849 -7.867 -34.328 1.00 66.38 92 ARG A O 1
ATOM 716 N N . PRO A 1 93 ? 25.419 -9.856 -35.304 1.00 68.50 93 PRO A N 1
ATOM 717 C CA . PRO A 1 93 ? 26.488 -10.541 -34.594 1.00 68.50 93 PRO A CA 1
ATOM 718 C C . PRO A 1 93 ? 27.820 -9.874 -34.939 1.00 68.50 93 PRO A C 1
ATOM 720 O O . PRO A 1 93 ? 28.029 -9.455 -36.079 1.00 68.50 93 PRO A O 1
ATOM 723 N N . LEU A 1 94 ? 28.701 -9.751 -33.944 1.00 66.12 94 LEU A N 1
ATOM 724 C CA . LEU A 1 94 ? 30.020 -9.152 -34.128 1.00 66.12 94 LEU A CA 1
ATOM 725 C C . LEU A 1 94 ? 30.801 -9.987 -35.155 1.00 66.12 94 LEU A C 1
ATOM 727 O O . LEU A 1 94 ? 31.265 -11.086 -34.849 1.00 66.12 94 LEU A O 1
ATOM 731 N N . ASP A 1 95 ? 30.912 -9.484 -36.381 1.00 74.38 95 ASP A N 1
ATOM 732 C CA . ASP A 1 95 ? 31.682 -10.143 -37.426 1.00 74.38 95 ASP A CA 1
ATOM 733 C C . ASP A 1 95 ? 33.169 -9.848 -37.217 1.00 74.38 95 ASP A C 1
ATOM 735 O O . ASP A 1 95 ? 33.617 -8.700 -37.245 1.00 74.38 95 ASP A O 1
ATOM 739 N N . VAL A 1 96 ? 33.948 -10.907 -37.011 1.00 72.75 96 VAL A N 1
ATOM 740 C CA . VAL A 1 96 ? 35.401 -10.837 -36.820 1.00 72.75 96 VAL A CA 1
ATOM 741 C C . VAL A 1 96 ? 36.081 -10.195 -38.034 1.00 72.75 96 VAL A C 1
ATOM 743 O O . VAL A 1 96 ? 37.090 -9.507 -37.878 1.00 72.75 96 VAL A O 1
ATOM 746 N N . SER A 1 97 ? 35.508 -10.356 -39.232 1.00 72.19 97 SER A N 1
ATOM 747 C CA . SER A 1 97 ? 36.016 -9.712 -40.443 1.00 72.19 97 SER A CA 1
ATOM 748 C C . SER A 1 97 ? 35.814 -8.189 -40.417 1.00 72.19 97 SER A C 1
ATOM 750 O O . SER A 1 97 ? 36.713 -7.444 -40.806 1.00 72.19 97 SER A O 1
ATOM 752 N N . ALA A 1 98 ? 34.700 -7.715 -39.848 1.00 69.31 98 ALA A N 1
ATOM 753 C CA . ALA A 1 98 ? 34.421 -6.293 -39.666 1.00 69.31 98 ALA A CA 1
ATOM 754 C C . ALA A 1 98 ? 35.318 -5.662 -38.586 1.00 69.31 98 ALA A C 1
ATOM 756 O O . ALA A 1 98 ? 35.739 -4.512 -38.732 1.00 69.31 98 ALA A O 1
ATOM 757 N N . LEU A 1 99 ? 35.684 -6.418 -37.539 1.00 69.50 99 LEU A N 1
ATOM 758 C CA . LEU A 1 99 ? 36.672 -5.964 -36.551 1.00 69.50 99 LEU A CA 1
ATOM 759 C C . LEU A 1 99 ? 38.074 -5.814 -37.142 1.00 69.50 99 LEU A C 1
ATOM 761 O O . LEU A 1 99 ? 38.799 -4.909 -36.738 1.00 69.50 99 LEU A O 1
ATOM 765 N N . ALA A 1 100 ? 38.459 -6.663 -38.097 1.00 73.44 100 ALA A N 1
ATOM 766 C CA . ALA A 1 100 ? 39.755 -6.544 -38.765 1.00 73.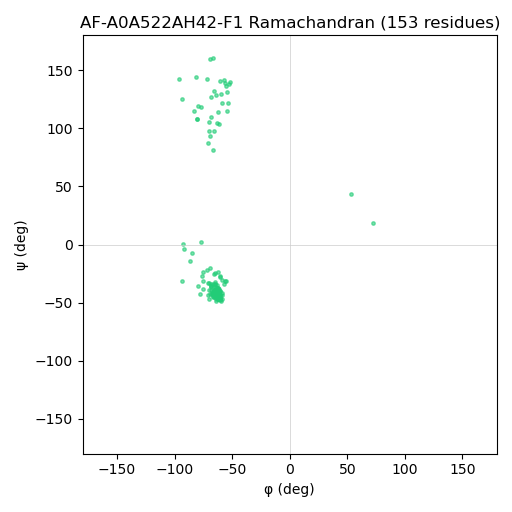44 100 ALA A CA 1
ATOM 767 C C . ALA A 1 100 ? 39.870 -5.253 -39.599 1.00 73.44 100 ALA A C 1
ATOM 769 O O . ALA A 1 100 ? 40.973 -4.749 -39.800 1.00 73.44 100 ALA A O 1
ATOM 770 N N . SER A 1 101 ? 38.737 -4.704 -40.051 1.00 71.50 101 SER A N 1
ATOM 771 C CA . SER A 1 101 ? 38.653 -3.411 -40.742 1.00 71.50 101 SER A CA 1
ATOM 772 C C . SER A 1 101 ? 38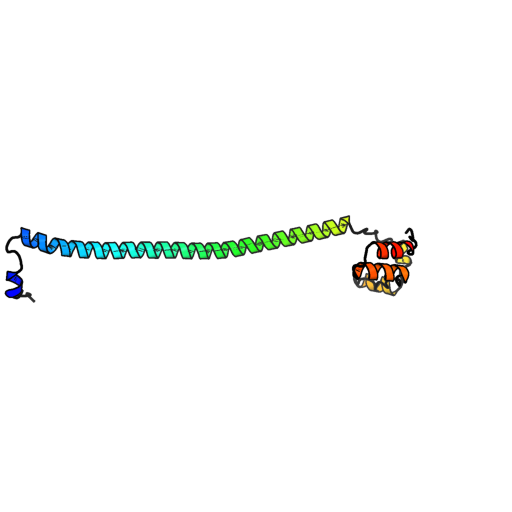.380 -2.212 -39.824 1.00 71.50 101 SER A C 1
ATOM 774 O O . SER A 1 101 ? 38.266 -1.093 -40.321 1.00 71.50 101 SER A O 1
ATOM 776 N N . ALA A 1 102 ? 38.245 -2.422 -38.510 1.00 71.88 102 ALA A N 1
ATOM 777 C CA . ALA A 1 102 ? 37.955 -1.344 -37.571 1.00 71.88 102 ALA A CA 1
ATOM 778 C C . ALA A 1 102 ? 39.173 -0.428 -37.384 1.00 71.88 102 ALA A C 1
ATOM 780 O O . ALA A 1 102 ? 40.320 -0.873 -37.322 1.00 71.88 102 ALA A O 1
ATOM 781 N N . ASP A 1 103 ? 38.925 0.872 -37.262 1.00 77.56 103 ASP A N 1
ATOM 782 C CA . ASP A 1 103 ? 39.963 1.859 -37.009 1.00 77.56 103 ASP A CA 1
ATOM 783 C C . ASP A 1 103 ? 40.547 1.731 -35.587 1.00 77.56 103 ASP A C 1
ATOM 785 O O . ASP A 1 103 ? 39.957 1.155 -34.662 1.00 77.56 103 ASP A O 1
ATOM 789 N N . ALA A 1 104 ? 41.749 2.281 -35.403 1.00 77.44 104 ALA A N 1
ATOM 790 C CA . ALA A 1 104 ? 42.484 2.199 -34.141 1.00 77.44 104 ALA A CA 1
ATOM 791 C C . ALA A 1 104 ? 41.727 2.839 -32.959 1.00 77.44 104 ALA A C 1
ATOM 793 O O . ALA A 1 104 ? 41.905 2.415 -31.818 1.00 77.44 104 ALA A O 1
ATOM 794 N N . ALA A 1 105 ? 40.867 3.835 -33.210 1.00 77.50 105 ALA A N 1
ATOM 795 C CA . ALA A 1 105 ? 40.084 4.478 -32.158 1.00 77.50 105 ALA A CA 1
ATOM 796 C C . ALA A 1 105 ? 38.881 3.616 -31.741 1.00 77.50 105 ALA A C 1
ATOM 798 O O . ALA A 1 105 ? 38.652 3.433 -30.544 1.00 77.50 105 ALA A O 1
ATOM 799 N N . THR A 1 106 ? 38.169 3.017 -32.700 1.00 75.94 106 THR A N 1
ATOM 800 C CA . THR A 1 106 ? 37.071 2.075 -32.419 1.00 75.94 106 THR A CA 1
ATOM 801 C C . THR A 1 106 ? 37.559 0.836 -31.674 1.00 75.94 106 THR A C 1
ATOM 803 O O . THR A 1 106 ? 36.970 0.447 -30.667 1.00 75.94 106 THR A O 1
ATOM 806 N N . SER A 1 107 ? 38.674 0.239 -32.101 1.00 75.50 107 SER A N 1
ATOM 807 C CA . SER A 1 107 ? 39.257 -0.921 -31.408 1.00 75.50 107 SER A CA 1
ATOM 808 C C . SER A 1 107 ? 39.734 -0.586 -29.986 1.00 75.50 107 SER A C 1
ATOM 810 O O . SER A 1 107 ? 39.488 -1.364 -29.063 1.00 75.50 107 SER A O 1
ATOM 812 N N . ALA A 1 108 ? 40.335 0.589 -29.767 1.00 79.81 108 ALA A N 1
ATOM 813 C CA . ALA A 1 108 ? 40.729 1.045 -28.433 1.00 79.81 108 ALA A CA 1
ATOM 814 C C . ALA A 1 108 ? 39.527 1.298 -27.500 1.00 79.81 108 ALA A C 1
ATOM 816 O O . ALA A 1 108 ? 39.588 0.945 -26.321 1.00 79.81 108 ALA A O 1
ATOM 817 N N . ALA A 1 109 ? 38.430 1.863 -28.016 1.00 79.75 109 ALA A N 1
ATOM 818 C CA . ALA A 1 109 ? 37.201 2.081 -27.249 1.00 79.75 109 ALA A CA 1
ATOM 819 C C . ALA A 1 109 ? 36.557 0.752 -26.819 1.00 79.75 109 ALA A C 1
ATOM 821 O O . ALA A 1 109 ? 36.247 0.563 -25.640 1.00 79.75 109 ALA A O 1
ATOM 822 N N . LEU A 1 110 ? 36.463 -0.213 -27.742 1.00 79.19 110 LEU A N 1
ATOM 823 C CA . LEU A 1 110 ? 35.913 -1.543 -27.465 1.00 79.19 110 LEU A CA 1
ATOM 824 C C . LEU A 1 110 ? 36.732 -2.306 -26.411 1.00 79.19 110 LEU A C 1
ATOM 826 O O . LEU A 1 110 ? 36.152 -2.913 -25.513 1.00 79.19 110 LEU A O 1
ATOM 830 N N . LEU A 1 111 ? 38.069 -2.227 -26.458 1.00 81.38 111 LEU A N 1
ATOM 831 C CA . LEU A 1 111 ? 38.944 -2.836 -25.444 1.00 81.38 111 LEU A CA 1
ATOM 832 C C . LEU A 1 111 ? 38.778 -2.214 -24.049 1.00 81.38 111 LEU A C 1
ATOM 834 O O . LEU A 1 111 ? 39.049 -2.870 -23.044 1.00 81.38 111 LEU A O 1
ATOM 838 N N . LYS A 1 112 ? 38.319 -0.963 -23.981 1.00 83.69 112 LYS A N 1
ATOM 839 C CA . LYS A 1 112 ? 38.058 -0.237 -22.734 1.00 83.69 112 LYS A CA 1
ATOM 840 C C . LYS A 1 112 ? 36.613 -0.397 -22.237 1.00 83.69 112 LYS A C 1
ATOM 842 O O . LYS A 1 112 ? 36.289 0.086 -21.155 1.00 83.69 112 LYS A O 1
ATOM 847 N N . GLY A 1 113 ? 35.753 -1.087 -22.994 1.00 77.06 113 GLY A N 1
ATOM 848 C CA . GLY A 1 113 ? 34.323 -1.220 -22.699 1.00 77.06 113 GLY A CA 1
ATOM 849 C C . GLY A 1 113 ? 33.526 0.067 -22.937 1.00 77.06 113 GLY A C 1
ATOM 850 O O . GLY A 1 113 ? 32.425 0.216 -22.412 1.00 77.06 113 GLY A O 1
ATOM 851 N N . GLU A 1 114 ? 34.082 1.005 -23.702 1.00 78.50 114 GLU A N 1
ATOM 852 C CA . GLU A 1 114 ? 33.437 2.260 -24.076 1.00 78.50 114 GLU A CA 1
ATOM 853 C C . GLU A 1 114 ? 32.792 2.108 -25.461 1.00 78.50 114 GLU A C 1
ATOM 855 O O . GLU A 1 114 ? 33.326 1.438 -26.348 1.00 78.50 114 GLU A O 1
ATOM 860 N N . ALA A 1 115 ? 31.622 2.721 -25.658 1.00 72.44 115 ALA A N 1
ATOM 861 C CA . ALA A 1 115 ? 31.008 2.761 -26.980 1.00 72.44 115 ALA A CA 1
ATOM 862 C C . ALA A 1 115 ? 31.895 3.603 -27.917 1.00 72.44 115 ALA A C 1
ATOM 864 O O . ALA A 1 115 ? 32.301 4.703 -27.525 1.00 72.44 115 ALA A O 1
ATOM 865 N N . PRO A 1 116 ? 32.207 3.125 -29.136 1.00 69.38 116 PRO A N 1
ATOM 866 C CA . PRO A 1 116 ? 32.975 3.914 -30.085 1.00 69.38 116 PRO A CA 1
ATOM 867 C C . PRO A 1 116 ? 32.224 5.207 -30.405 1.00 69.38 116 PRO A C 1
ATOM 869 O O . PRO A 1 116 ? 30.996 5.218 -30.511 1.00 69.38 116 PRO A O 1
ATOM 872 N N . ALA A 1 117 ? 32.963 6.309 -30.532 1.00 68.12 117 ALA A N 1
ATOM 873 C CA . ALA A 1 117 ? 32.385 7.591 -30.898 1.00 68.12 117 ALA A CA 1
ATOM 874 C C . ALA A 1 117 ? 31.779 7.474 -32.303 1.00 68.12 117 ALA A C 1
ATOM 876 O O . ALA A 1 117 ? 32.497 7.426 -33.299 1.00 68.12 117 ALA A O 1
ATOM 877 N N . ILE A 1 118 ? 30.451 7.396 -32.373 1.00 62.31 118 ILE A N 1
ATOM 878 C CA . ILE A 1 118 ? 29.726 7.346 -33.638 1.00 62.31 118 ILE A CA 1
ATOM 879 C C . ILE A 1 118 ? 29.853 8.728 -34.273 1.00 62.31 118 ILE A C 1
ATOM 881 O O . ILE A 1 118 ? 29.213 9.689 -33.842 1.00 62.31 118 ILE A O 1
ATOM 885 N N . THR A 1 119 ? 30.681 8.842 -35.306 1.00 61.47 119 THR A N 1
ATOM 886 C CA . THR A 1 119 ? 30.580 9.952 -36.245 1.00 61.47 119 THR A CA 1
ATOM 887 C C . THR A 1 119 ? 29.304 9.735 -37.042 1.00 61.47 119 THR A C 1
ATOM 889 O O . THR A 1 119 ? 29.256 8.932 -37.971 1.00 61.47 119 THR A O 1
ATOM 892 N N . LEU A 1 120 ? 28.229 10.414 -36.632 1.00 59.03 120 LEU A N 1
ATOM 893 C CA . LEU A 1 120 ? 27.000 10.444 -37.416 1.00 59.03 120 LEU A CA 1
ATOM 894 C C . LEU A 1 120 ? 27.379 10.912 -38.830 1.00 59.03 120 LEU A C 1
ATOM 896 O O . LEU A 1 120 ? 27.968 11.993 -38.956 1.00 59.03 120 LEU A O 1
ATOM 900 N N . PRO A 1 121 ? 27.109 10.119 -39.884 1.00 64.88 121 PRO A N 1
ATOM 901 C CA . PRO A 1 121 ? 27.326 10.591 -41.240 1.00 64.88 121 PRO A CA 1
ATOM 902 C C . PRO A 1 121 ? 26.532 11.886 -41.412 1.00 64.88 121 PRO A C 1
ATOM 904 O O . PRO A 1 121 ? 25.405 11.996 -40.923 1.00 64.88 121 PRO A O 1
ATOM 907 N N . ALA A 1 122 ? 27.144 12.888 -42.046 1.00 69.88 122 ALA A N 1
ATOM 908 C CA . ALA A 1 122 ? 26.472 14.152 -42.305 1.00 69.88 122 ALA A CA 1
ATOM 909 C C . ALA A 1 122 ? 25.162 13.854 -43.042 1.00 69.88 122 ALA A C 1
ATOM 911 O O . ALA A 1 122 ? 25.173 13.307 -44.144 1.00 69.88 122 ALA A O 1
ATOM 912 N N . LEU A 1 123 ? 24.043 14.150 -42.380 1.00 67.56 123 LEU A N 1
ATOM 913 C CA . LEU A 1 123 ? 22.717 13.893 -42.915 1.00 67.56 123 LEU A CA 1
ATOM 914 C C . LEU A 1 123 ? 22.568 14.679 -44.220 1.00 67.56 123 LEU A C 1
ATOM 916 O O . LEU A 1 123 ? 22.859 15.879 -44.237 1.00 67.56 123 LEU A O 1
ATOM 920 N N . ASP A 1 124 ? 22.130 14.020 -45.295 1.00 77.44 124 ASP A N 1
ATOM 921 C CA . ASP A 1 124 ? 21.869 14.702 -46.564 1.00 77.44 124 ASP A CA 1
ATOM 922 C C . ASP A 1 124 ? 20.928 15.894 -46.318 1.00 77.44 124 ASP A C 1
ATOM 924 O O . ASP A 1 124 ? 19.970 15.803 -45.541 1.00 77.44 124 ASP A O 1
ATOM 928 N N . ALA A 1 125 ? 21.208 17.028 -46.961 1.00 78.94 125 ALA A N 1
ATOM 929 C CA . ALA A 1 125 ? 20.497 18.284 -46.743 1.00 78.94 125 ALA A CA 1
ATOM 930 C C . ALA A 1 125 ? 18.983 18.126 -46.960 1.00 78.94 125 ALA A C 1
ATOM 932 O O . ALA A 1 125 ? 18.183 18.758 -46.270 1.00 78.94 125 ALA A O 1
ATOM 933 N N . LYS A 1 126 ? 18.591 17.228 -47.871 1.00 80.88 126 LYS A N 1
ATOM 934 C CA . LYS A 1 126 ? 17.193 16.889 -48.153 1.00 80.88 126 LYS A CA 1
ATOM 935 C C . LYS A 1 126 ? 16.540 16.094 -47.022 1.00 80.88 126 LYS A C 1
ATOM 937 O O . LYS A 1 126 ? 15.421 16.408 -46.624 1.00 80.88 126 LYS A O 1
ATOM 942 N N . LEU A 1 127 ? 17.248 15.105 -46.470 1.00 79.81 127 LEU A N 1
ATOM 943 C CA . LEU A 1 127 ? 16.764 14.304 -45.343 1.00 79.81 127 LEU A CA 1
ATOM 944 C C . LEU A 1 127 ? 16.612 15.172 -44.089 1.00 79.81 127 LEU A C 1
ATOM 946 O O . LEU A 1 127 ? 15.619 15.064 -43.376 1.00 79.81 127 LEU A O 1
ATOM 950 N N . LYS A 1 128 ? 17.562 16.085 -43.861 1.00 83.75 128 LYS A N 1
ATOM 951 C CA . LYS A 1 128 ? 17.501 17.049 -42.760 1.00 83.75 128 LYS A CA 1
ATOM 952 C C . LYS A 1 128 ? 16.306 17.996 -42.890 1.00 83.75 128 LYS A C 1
ATOM 954 O O . LYS A 1 128 ? 15.581 18.181 -41.920 1.00 83.75 128 LYS A O 1
ATOM 959 N N . ALA A 1 129 ? 16.056 18.530 -44.087 1.00 81.75 129 ALA A N 1
ATOM 960 C CA . ALA A 1 129 ? 14.903 19.394 -44.341 1.00 81.75 129 ALA A CA 1
ATOM 961 C C . ALA A 1 129 ? 13.560 18.666 -44.140 1.00 81.75 129 ALA A C 1
ATOM 963 O O . ALA A 1 129 ? 12.618 19.248 -43.603 1.00 81.75 129 ALA A O 1
ATOM 964 N N . ALA A 1 130 ? 13.472 17.391 -44.534 1.00 81.12 130 ALA A N 1
ATOM 965 C CA . ALA A 1 130 ? 12.287 16.572 -44.287 1.00 81.12 130 ALA A CA 1
ATOM 966 C C . ALA A 1 130 ? 12.087 16.291 -42.786 1.00 81.12 130 ALA A C 1
ATOM 968 O O . ALA A 1 130 ? 10.969 16.403 -42.289 1.00 81.12 130 ALA A O 1
ATOM 969 N N . LEU A 1 131 ? 13.164 15.989 -42.053 1.00 83.00 131 LEU A N 1
ATOM 970 C CA . LEU A 1 131 ? 13.117 15.734 -40.612 1.00 83.00 131 LEU A CA 1
ATOM 971 C C . LEU A 1 131 ? 12.693 16.985 -39.826 1.00 83.00 131 LEU A C 1
ATOM 973 O O . LEU A 1 131 ? 11.798 16.912 -38.991 1.00 83.00 131 LEU A O 1
ATOM 977 N N . GLU A 1 132 ? 13.251 18.149 -40.167 1.00 85.56 132 GLU A N 1
ATOM 978 C CA . GLU A 1 132 ? 12.866 19.436 -39.574 1.00 85.56 132 GLU A CA 1
ATOM 979 C C . GLU A 1 132 ? 11.402 19.803 -39.879 1.00 85.56 132 GLU A C 1
ATOM 981 O O . GLU A 1 132 ? 10.719 20.384 -39.037 1.00 85.56 132 GLU A O 1
ATOM 986 N N . ALA A 1 133 ? 10.881 19.451 -41.061 1.00 82.88 133 ALA A N 1
ATOM 987 C CA . ALA A 1 133 ? 9.473 19.665 -41.401 1.00 82.88 133 ALA A CA 1
ATOM 988 C C . ALA A 1 133 ? 8.522 18.772 -40.582 1.00 82.88 133 ALA A C 1
ATOM 990 O O . ALA A 1 133 ? 7.441 19.227 -40.198 1.00 82.88 133 ALA A O 1
ATOM 991 N N . VAL A 1 134 ? 8.935 17.534 -40.289 1.00 83.06 134 VAL A N 1
ATOM 992 C CA . VAL A 1 134 ? 8.199 16.600 -39.422 1.00 83.06 134 VAL A CA 1
ATOM 993 C C . VAL A 1 134 ? 8.237 17.070 -37.967 1.00 83.06 134 VAL A C 1
ATOM 995 O O . VAL A 1 134 ? 7.190 17.151 -37.328 1.00 83.06 134 VAL A O 1
ATOM 998 N N . GLU A 1 135 ? 9.407 17.453 -37.452 1.00 86.06 135 GLU A N 1
ATOM 999 C CA . GLU A 1 135 ? 9.549 17.984 -36.089 1.00 86.06 135 GLU A CA 1
ATOM 1000 C C . GLU A 1 135 ? 8.762 19.289 -35.893 1.00 86.06 135 GLU A C 1
ATOM 1002 O O . GLU A 1 135 ? 8.132 19.491 -34.855 1.00 86.06 135 GLU A O 1
ATOM 1007 N N . ALA A 1 136 ? 8.718 20.148 -36.914 1.00 89.00 136 ALA A N 1
ATOM 1008 C CA . ALA A 1 136 ? 7.922 21.374 -36.911 1.00 89.00 136 ALA A CA 1
ATOM 1009 C C . ALA A 1 136 ? 6.416 21.148 -37.154 1.00 89.00 136 ALA A C 1
ATOM 1011 O O . ALA A 1 136 ? 5.667 22.123 -37.205 1.00 89.00 136 ALA A O 1
ATOM 1012 N N . SER A 1 137 ? 5.961 19.895 -37.302 1.00 84.31 137 SER A N 1
ATOM 1013 C CA . SER A 1 137 ? 4.551 19.535 -37.527 1.00 84.31 137 SER A CA 1
ATOM 1014 C C . SER A 1 137 ? 3.910 20.269 -38.714 1.00 84.31 137 SER A C 1
ATOM 1016 O O . SER A 1 137 ? 2.789 20.775 -38.622 1.00 84.31 137 SER A O 1
ATOM 1018 N N . ARG A 1 138 ? 4.632 20.368 -39.838 1.00 87.00 138 ARG A N 1
ATOM 1019 C CA . ARG A 1 138 ? 4.106 20.984 -41.066 1.00 87.00 138 ARG A CA 1
ATOM 1020 C C . ARG A 1 138 ? 2.960 20.159 -41.677 1.00 87.00 138 ARG A C 1
ATOM 1022 O O . ARG A 1 138 ? 2.835 18.972 -41.378 1.00 87.00 138 ARG A O 1
ATOM 1029 N N . PRO A 1 139 ? 2.124 20.755 -42.549 1.00 84.94 139 PRO A N 1
ATOM 1030 C CA . PRO A 1 139 ? 1.057 20.030 -43.235 1.00 84.94 139 PRO A CA 1
ATOM 1031 C C . PRO A 1 139 ? 1.593 18.824 -44.019 1.00 84.94 139 PRO A C 1
ATOM 1033 O O . PRO A 1 139 ? 2.615 18.922 -44.701 1.00 84.94 139 PRO A O 1
ATOM 1036 N N . GLU A 1 140 ? 0.873 17.698 -43.975 1.00 80.12 140 GLU A N 1
ATOM 1037 C CA . GLU A 1 140 ? 1.290 16.429 -44.600 1.00 80.12 140 GLU A CA 1
ATOM 1038 C C . GLU A 1 140 ? 1.603 16.562 -46.098 1.00 80.12 140 GLU A C 1
ATOM 1040 O O . GLU A 1 140 ? 2.490 15.881 -46.614 1.00 80.12 140 GLU A O 1
ATOM 1045 N N . THR A 1 141 ? 0.929 17.477 -46.799 1.00 81.25 141 THR A N 1
ATOM 1046 C CA . THR A 1 141 ? 1.179 17.770 -48.216 1.00 81.25 141 THR A CA 1
ATOM 1047 C C . THR A 1 141 ? 2.600 18.274 -48.468 1.00 81.25 141 THR A C 1
ATOM 1049 O O . THR A 1 141 ? 3.240 17.829 -49.417 1.00 81.25 141 THR A O 1
ATOM 1052 N N . GLU A 1 142 ? 3.123 19.139 -47.597 1.00 77.56 142 GLU A N 1
ATOM 1053 C CA . GLU A 1 142 ? 4.471 19.712 -47.722 1.00 77.56 142 GLU A CA 1
ATOM 1054 C C . GLU A 1 142 ? 5.553 18.696 -47.339 1.00 77.56 142 GLU A C 1
ATOM 1056 O O . GLU A 1 142 ? 6.587 18.589 -47.999 1.00 77.56 142 GLU A O 1
ATOM 1061 N N . ILE A 1 143 ? 5.294 17.889 -46.305 1.00 79.44 143 ILE A N 1
ATOM 1062 C CA . ILE A 1 143 ? 6.194 16.807 -45.885 1.00 79.44 143 ILE A CA 1
ATOM 1063 C C . ILE A 1 143 ? 6.324 15.767 -47.008 1.00 79.44 143 ILE A C 1
ATOM 1065 O O . ILE A 1 143 ? 7.426 15.320 -47.324 1.00 79.44 143 ILE A O 1
ATOM 1069 N N . THR A 1 144 ? 5.214 15.428 -47.670 1.00 79.06 144 THR A N 1
ATOM 1070 C CA . THR A 1 144 ? 5.196 14.448 -48.765 1.00 79.06 144 THR A CA 1
ATOM 1071 C C . THR A 1 144 ? 5.993 14.926 -49.984 1.00 79.06 144 THR A C 1
ATOM 1073 O O . THR A 1 144 ? 6.624 14.117 -50.664 1.00 79.06 144 THR A O 1
ATOM 1076 N N . GLU A 1 145 ? 6.007 16.229 -50.276 1.00 81.31 145 GLU A N 1
ATOM 1077 C CA . GLU A 1 145 ? 6.826 16.790 -51.358 1.00 81.31 145 GLU A CA 1
ATOM 1078 C C . GLU A 1 145 ? 8.324 16.762 -51.045 1.00 81.31 145 GLU A C 1
ATOM 1080 O O . GLU A 1 145 ? 9.122 16.436 -51.926 1.00 81.31 145 GLU A O 1
ATOM 1085 N N . LEU A 1 146 ? 8.707 17.039 -49.795 1.00 78.81 146 LEU A N 1
ATOM 1086 C CA . LEU A 1 146 ? 10.100 16.963 -49.345 1.00 78.81 146 LEU A CA 1
ATOM 1087 C C . LEU A 1 146 ? 10.615 15.517 -49.322 1.00 78.81 146 LEU A C 1
ATOM 1089 O O . LEU A 1 146 ? 11.738 15.256 -49.752 1.00 78.81 146 LEU A O 1
ATOM 1093 N N . LEU A 1 147 ? 9.778 14.561 -48.907 1.00 77.44 147 LEU A N 1
ATOM 1094 C CA . LEU A 1 147 ? 10.128 13.137 -48.884 1.00 77.44 147 LEU A CA 1
ATOM 1095 C C . LEU A 1 147 ? 10.360 12.551 -50.283 1.00 77.44 147 LEU A C 1
ATOM 1097 O O . LEU A 1 147 ? 11.230 11.701 -50.440 1.00 77.44 147 LEU A O 1
ATOM 1101 N N . LYS A 1 148 ? 9.661 13.033 -51.321 1.00 81.62 148 LYS A N 1
ATOM 1102 C CA . LYS A 1 148 ? 9.890 12.601 -52.717 1.00 81.62 148 LYS A CA 1
ATOM 1103 C C . LYS A 1 148 ? 11.293 12.926 -53.236 1.00 81.62 148 LYS A C 1
ATOM 1105 O O . LYS A 1 148 ? 11.738 12.308 -54.197 1.00 81.62 148 LYS A O 1
ATOM 1110 N N . GLN A 1 149 ? 11.961 13.921 -52.6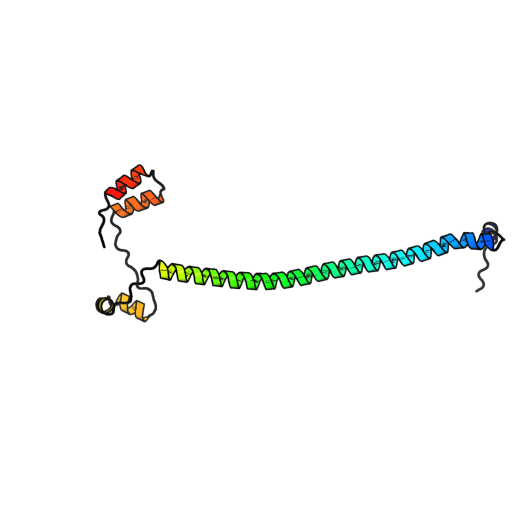52 1.00 75.75 149 GLN A N 1
ATOM 1111 C CA . GLN A 1 149 ? 13.291 14.362 -53.082 1.00 75.75 149 GLN A CA 1
ATOM 1112 C C . GLN A 1 149 ? 14.424 13.561 -52.430 1.00 75.75 149 GLN A C 1
ATOM 1114 O O . GLN A 1 149 ? 15.571 13.664 -52.880 1.00 75.75 149 GLN A O 1
ATOM 1119 N N . VAL A 1 150 ? 14.113 12.793 -51.381 1.00 75.81 150 VAL A N 1
ATOM 1120 C CA . VAL A 1 150 ? 15.039 11.875 -50.722 1.00 75.81 150 VAL A CA 1
ATOM 1121 C C . VAL A 1 150 ? 15.091 10.598 -51.556 1.00 75.81 150 VAL A C 1
ATOM 1123 O O . VAL A 1 150 ? 14.130 9.832 -51.601 1.00 75.81 150 VAL A O 1
ATOM 1126 N N . GLU A 1 151 ? 16.207 10.369 -52.246 1.00 66.00 151 GLU A N 1
ATOM 1127 C CA . GLU A 1 151 ? 16.424 9.099 -52.936 1.00 66.00 151 GLU A CA 1
ATOM 1128 C C . GLU A 1 151 ? 16.486 7.973 -51.904 1.00 66.00 151 GLU A C 1
ATOM 1130 O O . GLU A 1 151 ? 17.228 8.042 -50.922 1.00 66.00 151 GLU A O 1
ATOM 1135 N N . THR A 1 152 ? 15.693 6.923 -52.117 1.00 53.88 152 THR A N 1
ATOM 1136 C CA . THR A 1 152 ? 15.764 5.716 -51.299 1.00 53.88 152 THR A CA 1
ATOM 1137 C C . THR A 1 152 ? 17.084 5.018 -51.604 1.00 53.88 152 THR A C 1
ATOM 1139 O O . THR A 1 152 ? 17.180 4.242 -52.554 1.00 53.88 152 THR A O 1
ATOM 1142 N N . GLN A 1 153 ? 18.122 5.294 -50.817 1.00 50.41 153 GLN A N 1
ATOM 1143 C CA . GLN A 1 153 ? 19.271 4.401 -50.755 1.00 50.41 153 GLN A CA 1
ATOM 1144 C C . GLN A 1 153 ? 18.773 3.091 -50.143 1.00 50.41 153 GLN A C 1
ATOM 1146 O O . GLN A 1 153 ? 18.586 2.991 -48.933 1.00 50.41 153 GLN A O 1
ATOM 1151 N N . MET A 1 154 ? 18.472 2.109 -50.998 1.00 35.66 154 MET A N 1
ATOM 1152 C CA . MET A 1 154 ? 18.306 0.734 -50.544 1.00 35.66 154 MET A CA 1
ATOM 1153 C C . MET A 1 154 ? 19.645 0.284 -49.955 1.00 35.66 154 MET A C 1
ATOM 1155 O O . MET A 1 154 ? 20.647 0.236 -50.670 1.00 35.66 154 MET A O 1
ATOM 1159 N N . LEU A 1 155 ? 19.641 0.042 -48.644 1.00 34.88 155 LEU A N 1
ATOM 1160 C CA . LEU A 1 155 ? 20.687 -0.672 -47.914 1.00 34.88 155 LEU A CA 1
ATOM 1161 C C . LEU A 1 155 ? 20.711 -2.149 -48.312 1.00 34.88 155 LEU A C 1
ATOM 1163 O O . LEU A 1 155 ? 19.611 -2.723 -48.486 1.00 34.88 155 LEU A O 1
#

Solvent-accessible surface area (backbone atoms only — not comparable to full-atom values): 9251 Å² total; per-residue (Å²): 134,87,83,78,78,57,72,75,65,55,71,79,46,56,92,47,73,66,48,47,50,62,64,45,47,61,58,53,49,52,53,53,50,52,52,53,51,52,53,53,52,51,50,53,53,48,54,50,48,52,53,51,51,50,51,52,53,49,50,56,52,48,53,54,52,49,52,54,50,52,53,51,50,52,51,54,52,51,53,51,52,51,50,50,44,64,73,69,46,85,75,73,74,89,49,70,71,58,59,73,70,49,52,76,65,46,53,53,24,54,76,71,76,40,83,52,85,76,77,73,73,83,69,53,71,53,54,48,52,34,50,52,35,58,76,67,66,55,62,67,72,61,46,53,58,40,50,71,70,46,76,83,77,81,127

Secondary structure (DSSP, 8-state):
------HHHHHSS-SSHHHHHHHHHHHHHHHHHHHHHHHHHHHHHHHHHHHHHHHHHHHHHHHHHHHHHHHHHHHHHHHHHHHHHHHHS------HHHHHT--HHHHHHHHTTPPP--------HHHHHHHHHHHTT--HHHHHHHHTTS-----